Protein AF-A0A2R5FCR6-F1 (afdb_monomer_lite)

Secondary structure (DSSP, 8-state):
--HHHHTTPEEEEEEEETTEEEEE-SS--TTS-TT-EEEEEESEEEEEE-------TTTT--HHHHHHHHTSHHHHHHHHHHHHHHHHHHTS-HHHHHHHHHHHHHHT--HHHH-S-HHHHHHHHHHHHHHHH--------

Radius of gyration: 15.88 Å; chains: 1; bounding box: 41×28×43 Å

Organism: NCBI:txid1825523

Foldseek 3Di:
DFPCVVQVWAFLAPCLFVQWTKIAGCHADPVAGHGWIFTDNPRYGLFIFHDDFAAQPCPPPDPVVNVVPCPDPSVVVLVVRLVRSLVRLVPGDPVSSVVVVVRLVVVPDDCVPNHPRVSSVSSNSVVVSSVVPPPDDDDDD

pLDDT: mean 90.21, std 13.8, range [35.53, 98.0]

Sequence (141 aa):
MCLQCLTEARVIAADVLPGYSLLQSTADNPDWPKGWFGLVRQNDPDLIFEGPLYADPTAGLDDDAVEEQVESRDFDEFCVAAGRLHQALSSMGAMPGYQLVEACRRQGYNMDRDGHEVAYWLMHHLANTVTHKEVPHGLQN

Structure (mmCIF, N/CA/C/O backbone):
data_AF-A0A2R5FCR6-F1
#
_entry.id   AF-A0A2R5FCR6-F1
#
loop_
_atom_site.group_PDB
_atom_site.id
_atom_site.type_symbol
_atom_site.label_atom_id
_atom_site.label_alt_id
_atom_site.label_comp_id
_atom_site.label_asym_id
_atom_site.label_entity_id
_atom_site.label_seq_id
_atom_site.pdbx_PDB_ins_code
_atom_site.Cartn_x
_atom_site.Cartn_y
_atom_site.Cartn_z
_atom_site.occupancy
_atom_site.B_iso_or_equiv
_atom_site.auth_seq_id
_atom_site.auth_comp_id
_atom_site.auth_asym_id
_atom_site.auth_atom_id
_atom_site.pdbx_PDB_model_num
ATOM 1 N N . MET A 1 1 ? -16.505 0.547 19.476 1.00 78.44 1 MET A N 1
ATOM 2 C CA . MET A 1 1 ? -16.612 1.063 18.096 1.00 78.44 1 MET A CA 1
ATOM 3 C C . MET A 1 1 ? -15.301 0.716 17.413 1.00 78.44 1 MET A C 1
ATOM 5 O O . MET A 1 1 ? -14.285 0.949 18.053 1.00 78.44 1 MET A O 1
ATOM 9 N N . CYS A 1 2 ? -15.308 0.072 16.242 1.00 92.94 2 CYS A N 1
ATOM 10 C CA . CYS A 1 2 ? -14.062 -0.281 15.545 1.00 92.94 2 CYS A CA 1
ATOM 11 C C . CYS A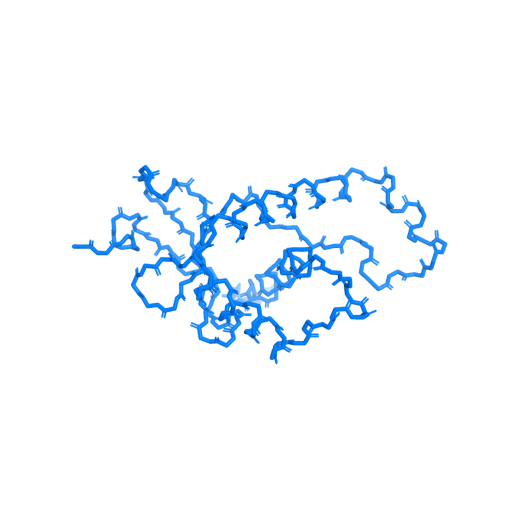 1 2 ? -13.443 0.948 14.867 1.00 92.94 2 CYS A C 1
ATOM 13 O O . CYS A 1 2 ? -14.107 1.982 14.729 1.00 92.94 2 CYS A O 1
ATOM 15 N N . LEU A 1 3 ? -12.188 0.832 14.444 1.00 92.94 3 LEU A N 1
ATOM 16 C CA . LEU A 1 3 ? -11.421 1.915 13.848 1.00 92.94 3 LEU A CA 1
ATOM 17 C C . LEU A 1 3 ? -12.025 2.365 12.517 1.00 92.94 3 LEU A C 1
ATOM 19 O O . LEU A 1 3 ? -12.136 3.564 12.299 1.00 92.94 3 LEU A O 1
ATOM 23 N N . GLN A 1 4 ? -12.542 1.438 11.700 1.00 92.88 4 GLN A N 1
ATOM 24 C CA . GLN A 1 4 ? -13.305 1.771 10.487 1.00 92.88 4 GLN A CA 1
ATOM 25 C C . GLN A 1 4 ? -14.510 2.681 10.784 1.00 92.88 4 GLN A C 1
ATOM 27 O O . GLN A 1 4 ? -14.787 3.606 10.023 1.00 92.88 4 GLN A O 1
ATOM 32 N N . CYS A 1 5 ? -15.232 2.431 11.882 1.00 94.06 5 CYS A N 1
ATOM 33 C CA . CYS A 1 5 ? -16.362 3.273 12.278 1.00 94.06 5 CYS A CA 1
ATOM 34 C C . CYS A 1 5 ? -15.900 4.620 12.844 1.00 94.06 5 CYS A C 1
ATOM 36 O O . CYS A 1 5 ? -16.551 5.629 12.599 1.00 94.06 5 CYS A O 1
ATOM 38 N N . LEU A 1 6 ? -14.799 4.639 13.604 1.00 95.88 6 LEU A N 1
ATOM 39 C CA . LEU A 1 6 ? -14.228 5.860 14.183 1.00 95.88 6 LEU A CA 1
ATOM 40 C C . LEU A 1 6 ? -13.716 6.833 13.116 1.00 95.88 6 LEU A C 1
ATOM 42 O O . LEU A 1 6 ? -13.814 8.039 13.314 1.00 95.88 6 LEU A O 1
ATOM 46 N N . THR A 1 7 ? -13.181 6.321 12.008 1.00 96.31 7 THR A N 1
ATOM 47 C CA . THR A 1 7 ? -12.643 7.132 10.908 1.00 96.31 7 THR A CA 1
ATOM 48 C C . THR A 1 7 ? -13.604 7.317 9.744 1.00 96.31 7 THR A C 1
ATOM 50 O O . THR A 1 7 ? -13.202 7.853 8.709 1.00 96.31 7 THR A O 1
ATOM 53 N N . GLU A 1 8 ? -14.853 6.859 9.878 1.00 96.50 8 GLU A N 1
ATOM 54 C CA . GLU A 1 8 ? -15.850 6.882 8.800 1.00 96.50 8 GLU A CA 1
ATOM 55 C C . GLU A 1 8 ? -15.261 6.345 7.479 1.00 96.50 8 GLU A C 1
ATOM 57 O O . GLU A 1 8 ? -15.427 6.928 6.403 1.00 96.50 8 GLU A O 1
ATOM 62 N N . ALA A 1 9 ? -14.466 5.273 7.568 1.00 96.44 9 ALA A N 1
ATOM 63 C CA . ALA A 1 9 ? -13.626 4.854 6.459 1.00 96.44 9 ALA A CA 1
ATOM 64 C C . ALA A 1 9 ? -14.459 4.365 5.267 1.00 96.44 9 ALA A C 1
ATOM 66 O O . ALA A 1 9 ? -15.401 3.576 5.391 1.00 96.44 9 ALA A O 1
ATOM 67 N N . ARG A 1 10 ? -14.065 4.830 4.083 1.00 95.94 10 ARG A N 1
ATOM 68 C CA . ARG A 1 10 ? -14.681 4.505 2.800 1.00 95.94 10 ARG A CA 1
ATOM 69 C C . ARG A 1 10 ? -13.952 3.332 2.159 1.00 95.94 10 ARG A C 1
ATOM 71 O O . ARG A 1 10 ? -12.728 3.330 2.083 1.00 95.94 10 ARG A O 1
ATOM 78 N N . VAL A 1 11 ? -14.701 2.372 1.619 1.00 96.19 11 VAL A N 1
ATOM 79 C CA . VAL A 1 11 ? -14.137 1.321 0.759 1.00 96.19 11 VAL A CA 1
ATOM 80 C C . VAL A 1 11 ? -13.706 1.935 -0.568 1.00 96.19 11 VAL A C 1
ATOM 82 O O . VAL A 1 11 ? -14.521 2.524 -1.279 1.00 96.19 11 VAL A O 1
ATOM 85 N N . ILE A 1 12 ? -12.422 1.791 -0.885 1.00 96.50 12 ILE A N 1
ATOM 86 C CA . ILE A 1 12 ? -11.834 2.202 -2.161 1.00 96.50 12 ILE A CA 1
ATOM 87 C C . ILE A 1 12 ? -11.899 1.036 -3.143 1.00 96.50 12 ILE A C 1
ATOM 89 O O . ILE A 1 12 ? -12.375 1.191 -4.262 1.00 96.50 12 ILE A O 1
ATOM 93 N N . ALA A 1 13 ? -11.504 -0.156 -2.695 1.00 95.44 13 ALA A N 1
ATOM 94 C CA . ALA A 1 13 ? -11.635 -1.383 -3.465 1.00 95.44 13 ALA A CA 1
ATOM 95 C C . ALA A 1 13 ? -11.844 -2.584 -2.535 1.00 95.44 13 ALA A C 1
ATOM 97 O O . ALA A 1 13 ? -11.094 -2.785 -1.582 1.00 95.44 13 ALA A O 1
ATOM 98 N N . ALA A 1 14 ? -12.856 -3.402 -2.828 1.00 94.44 14 ALA A N 1
ATOM 99 C CA . ALA A 1 14 ? -13.047 -4.694 -2.170 1.00 94.44 14 ALA A CA 1
ATOM 100 C C . ALA A 1 14 ? -12.144 -5.760 -2.803 1.00 94.44 14 ALA A C 1
ATOM 102 O O . ALA A 1 14 ? -11.843 -5.661 -3.996 1.00 94.44 14 ALA A O 1
ATOM 103 N N . ASP A 1 15 ? -11.743 -6.764 -2.021 1.00 93.25 15 ASP A N 1
ATOM 104 C CA . ASP A 1 15 ? -10.988 -7.940 -2.483 1.00 93.25 15 ASP A CA 1
ATOM 105 C C . ASP A 1 15 ? -9.739 -7.571 -3.301 1.00 93.25 15 ASP A C 1
ATOM 107 O O . ASP A 1 15 ? -9.542 -8.023 -4.430 1.00 93.25 15 ASP A O 1
ATOM 111 N N . VAL A 1 16 ? -8.911 -6.673 -2.755 1.00 95.88 16 VAL A N 1
ATOM 112 C CA . VAL A 1 16 ? -7.629 -6.290 -3.377 1.00 95.88 16 VAL A CA 1
ATOM 113 C C . VAL A 1 16 ? -6.577 -7.383 -3.213 1.00 95.88 16 VAL A C 1
ATOM 115 O O . VAL A 1 16 ? -5.700 -7.526 -4.055 1.00 95.88 16 VAL A O 1
ATOM 118 N N . LEU A 1 17 ? -6.692 -8.178 -2.153 1.00 96.88 17 LEU A N 1
ATOM 119 C CA . LEU A 1 17 ? -5.971 -9.428 -1.933 1.00 96.88 17 LEU A CA 1
ATOM 120 C C . LEU A 1 17 ? -6.960 -10.432 -1.329 1.00 96.88 17 LEU A C 1
ATOM 122 O O . LEU A 1 17 ? -7.986 -10.011 -0.785 1.00 96.88 17 LEU A O 1
ATOM 126 N N . PRO A 1 18 ? -6.667 -11.743 -1.346 1.00 96.12 18 PRO A N 1
ATOM 127 C CA . PRO A 1 18 ? -7.507 -12.736 -0.688 1.00 96.12 18 PRO A CA 1
ATOM 128 C C . PRO A 1 18 ? -7.816 -12.369 0.773 1.00 96.12 18 PRO A C 1
ATOM 130 O O . PRO A 1 18 ? -6.948 -12.427 1.642 1.00 96.12 18 PRO A O 1
ATOM 133 N N . GLY A 1 19 ? -9.072 -11.994 1.030 1.00 94.88 19 GLY A N 1
ATOM 134 C CA . GLY A 1 19 ? -9.569 -11.609 2.350 1.00 94.88 19 GLY A CA 1
ATOM 135 C C . GLY A 1 19 ? -9.315 -10.158 2.765 1.00 94.88 19 GLY A C 1
ATOM 136 O O . GLY A 1 19 ? -9.749 -9.800 3.852 1.00 94.88 19 GLY A O 1
ATOM 137 N N . TYR A 1 20 ? -8.666 -9.324 1.946 1.00 97.69 20 TYR A N 1
ATOM 138 C CA . TYR A 1 20 ? -8.399 -7.917 2.260 1.00 97.69 20 TYR A CA 1
ATOM 139 C C . TYR A 1 20 ? -9.171 -6.967 1.347 1.00 97.69 20 TYR A C 1
ATOM 141 O O . TYR A 1 20 ? -9.153 -7.093 0.122 1.00 97.69 20 TYR A O 1
ATOM 149 N N . SER A 1 21 ? -9.766 -5.944 1.952 1.00 97.06 21 SER A N 1
ATOM 150 C CA . SER A 1 21 ? -10.279 -4.759 1.265 1.00 97.06 21 SER A CA 1
ATOM 151 C C . SER A 1 21 ? -9.384 -3.554 1.545 1.00 97.06 21 SER A C 1
ATOM 153 O O . SER A 1 21 ? -8.827 -3.428 2.635 1.00 97.06 21 SER A O 1
ATOM 155 N N . LEU A 1 22 ? -9.272 -2.659 0.567 1.00 97.75 22 LEU A N 1
ATOM 156 C CA . LEU A 1 22 ? -8.599 -1.376 0.709 1.00 97.75 22 LEU A CA 1
ATOM 157 C C . LEU A 1 22 ? -9.623 -0.303 1.075 1.00 97.75 22 LEU A C 1
ATOM 159 O O . LEU A 1 22 ? -10.562 -0.031 0.318 1.00 97.75 22 LEU A O 1
ATOM 163 N N . LEU A 1 23 ? -9.430 0.310 2.235 1.00 97.50 23 LEU A N 1
ATOM 164 C CA . LEU A 1 23 ? -10.249 1.403 2.741 1.00 97.50 23 LEU A CA 1
ATOM 165 C C . LEU A 1 23 ? -9.403 2.671 2.899 1.00 97.50 23 LEU A C 1
ATOM 167 O O . LEU A 1 23 ? -8.186 2.595 3.039 1.00 97.50 23 LEU A O 1
ATOM 171 N N . GLN A 1 24 ? -10.056 3.829 2.915 1.00 97.56 24 GLN A N 1
ATOM 172 C CA . GLN A 1 24 ? -9.447 5.122 3.217 1.00 97.56 24 GLN A CA 1
ATOM 173 C C . GLN A 1 24 ? -10.238 5.819 4.325 1.00 97.56 24 GLN A C 1
ATOM 175 O O . GLN A 1 24 ? -11.464 5.917 4.245 1.00 97.56 24 GLN A O 1
ATOM 180 N N . SER A 1 25 ? -9.548 6.307 5.351 1.00 97.56 25 SER A N 1
ATOM 181 C CA . SER A 1 25 ? -10.150 7.103 6.426 1.00 97.56 25 SER A CA 1
ATOM 182 C C . SER A 1 25 ? -10.674 8.440 5.892 1.00 97.56 25 SER A C 1
ATOM 184 O O . SER A 1 25 ? -10.007 9.125 5.110 1.00 97.56 25 SER A O 1
ATOM 186 N N . THR A 1 26 ? -11.868 8.847 6.325 1.00 97.62 26 THR A N 1
ATOM 187 C CA . THR A 1 26 ? -12.472 10.131 5.919 1.00 97.62 26 THR A CA 1
ATOM 188 C C . THR A 1 26 ? -12.598 11.123 7.079 1.00 97.62 26 THR A C 1
ATOM 190 O O . THR A 1 26 ? -12.580 12.341 6.855 1.00 97.62 26 THR A O 1
ATOM 193 N N . ALA A 1 27 ? -12.596 10.612 8.309 1.00 96.69 27 ALA A N 1
ATOM 194 C CA . ALA A 1 27 ? -12.433 11.345 9.553 1.00 96.69 27 ALA A CA 1
ATOM 195 C C . ALA A 1 27 ? -11.065 11.054 10.191 1.00 96.69 27 ALA A C 1
ATOM 197 O O . ALA A 1 27 ? -10.469 9.999 9.969 1.00 96.69 27 ALA A O 1
ATOM 198 N N . ASP A 1 28 ? -10.562 12.021 10.957 1.00 96.50 28 ASP A N 1
ATOM 199 C CA . ASP A 1 28 ? -9.231 11.953 11.556 1.00 96.50 28 ASP A CA 1
ATOM 200 C C . ASP A 1 28 ? -9.231 11.149 12.862 1.00 96.50 28 ASP A C 1
ATOM 202 O O . ASP A 1 28 ? -10.129 11.292 13.696 1.00 96.50 28 ASP A O 1
ATOM 206 N N . ASN A 1 29 ? -8.213 10.311 13.046 1.00 96.25 29 ASN A N 1
ATOM 207 C CA . ASN A 1 29 ? -7.998 9.533 14.258 1.00 96.25 29 ASN A CA 1
ATOM 208 C C . ASN A 1 29 ? -6.488 9.3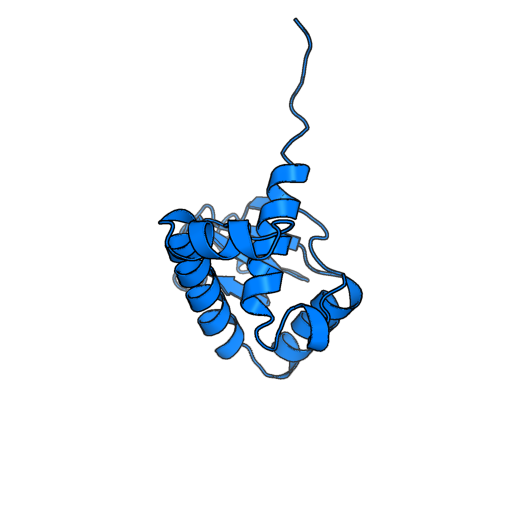15 14.468 1.00 96.25 29 ASN A C 1
ATOM 210 O O . ASN A 1 29 ? -5.797 9.043 13.486 1.00 96.25 29 ASN A O 1
ATOM 214 N N . PRO A 1 30 ? -5.967 9.382 15.709 1.00 95.12 30 PRO A N 1
ATOM 215 C CA . PRO A 1 30 ? -4.541 9.176 15.976 1.00 95.12 30 PRO A CA 1
ATOM 216 C C . PRO A 1 30 ? -3.975 7.859 15.432 1.00 95.12 30 PRO A C 1
ATOM 218 O O . PRO A 1 30 ? -2.821 7.827 15.014 1.00 95.12 30 PRO A O 1
ATOM 221 N N . ASP A 1 31 ? -4.784 6.799 15.413 1.00 95.06 31 ASP A N 1
ATOM 222 C CA . ASP A 1 31 ? -4.362 5.471 14.967 1.00 95.06 31 ASP A CA 1
ATOM 223 C C . ASP A 1 31 ? -4.566 5.268 13.457 1.00 95.06 31 ASP A C 1
ATOM 225 O O . ASP A 1 31 ? -3.920 4.413 12.863 1.00 95.06 31 ASP A O 1
ATOM 229 N N . TRP A 1 32 ? -5.439 6.056 12.818 1.00 96.62 32 TRP A N 1
ATOM 230 C CA . TRP A 1 32 ? -5.675 6.026 11.371 1.00 96.62 32 TRP A CA 1
ATOM 231 C C . TRP A 1 32 ? -5.999 7.442 10.857 1.00 96.62 32 TRP A C 1
ATOM 233 O O . TRP A 1 32 ? -7.174 7.809 10.741 1.00 96.62 32 TRP A O 1
ATOM 243 N N . PRO A 1 33 ? -4.962 8.250 10.557 1.00 97.31 33 PRO A N 1
ATOM 244 C CA . PRO A 1 33 ? -5.125 9.654 10.181 1.00 97.31 33 PRO A CA 1
ATOM 245 C C . PRO A 1 33 ? -5.956 9.822 8.915 1.00 97.31 33 PRO A C 1
ATOM 247 O O . PRO A 1 33 ? -5.943 8.947 8.047 1.00 97.31 33 PRO A O 1
ATOM 250 N N . LYS A 1 34 ? -6.658 10.949 8.777 1.00 97.00 34 LYS A N 1
ATOM 251 C CA . LYS A 1 34 ? -7.525 11.213 7.617 1.00 97.00 34 LYS A CA 1
ATOM 252 C C . LYS A 1 34 ? -6.766 11.102 6.286 1.00 97.00 34 LYS A C 1
ATOM 254 O O . LYS A 1 34 ? -5.708 11.700 6.109 1.00 97.00 34 LYS A O 1
ATOM 259 N N . GLY A 1 35 ? -7.357 10.403 5.315 1.00 96.06 35 GLY A N 1
ATOM 260 C CA . GLY A 1 35 ? -6.813 10.229 3.966 1.00 96.06 35 GLY A CA 1
ATOM 261 C C . GLY A 1 35 ? -5.816 9.076 3.825 1.00 96.06 35 GLY A C 1
ATOM 262 O O . GLY A 1 35 ? -5.473 8.722 2.696 1.00 96.06 35 GLY A O 1
ATOM 263 N N . TRP A 1 36 ? -5.386 8.463 4.929 1.00 97.69 36 TRP A N 1
ATOM 264 C CA . TRP A 1 36 ? -4.510 7.295 4.904 1.00 97.69 36 TRP A CA 1
ATOM 265 C C . TRP A 1 36 ? -5.284 6.040 4.511 1.00 97.69 36 TRP A C 1
ATOM 267 O O . TRP A 1 36 ? -6.486 5.906 4.772 1.00 97.69 36 TRP A O 1
ATOM 277 N N . PHE A 1 37 ? -4.576 5.094 3.910 1.00 98.00 37 PHE A N 1
ATOM 278 C CA . PHE A 1 37 ? -5.133 3.817 3.500 1.00 98.00 37 PHE A CA 1
ATOM 279 C C . PHE A 1 37 ? -5.025 2.775 4.609 1.00 98.00 37 PHE A C 1
ATOM 281 O O . PHE A 1 37 ? -4.107 2.806 5.427 1.00 98.00 37 PHE A O 1
ATOM 288 N N . GLY A 1 38 ? -5.963 1.831 4.601 1.00 97.38 38 GLY A N 1
ATOM 289 C CA . GLY A 1 38 ? -5.978 0.670 5.477 1.00 97.38 38 GLY A CA 1
ATOM 290 C C . GLY A 1 38 ? -6.299 -0.604 4.702 1.00 97.38 38 GLY A C 1
ATOM 291 O O . GLY A 1 38 ? -7.280 -0.641 3.956 1.00 97.38 38 GLY A O 1
ATOM 292 N N . LEU A 1 39 ? -5.500 -1.657 4.895 1.00 97.69 39 LEU A N 1
ATOM 293 C CA . LEU A 1 39 ? -5.844 -3.012 4.457 1.00 97.69 39 LEU A CA 1
ATOM 294 C C . LEU A 1 39 ? -6.621 -3.712 5.568 1.00 97.69 39 LEU A C 1
ATOM 296 O O . LEU A 1 39 ? -6.087 -3.972 6.646 1.00 97.69 39 LEU A O 1
ATOM 300 N N . VAL A 1 40 ? -7.888 -4.015 5.298 1.00 96.50 40 VAL A N 1
ATOM 301 C CA . VAL A 1 40 ? -8.851 -4.498 6.293 1.00 96.50 40 VAL A CA 1
ATOM 302 C C . VAL A 1 40 ? -9.338 -5.887 5.912 1.00 96.50 40 VAL A C 1
ATOM 304 O O . VAL A 1 40 ? -9.876 -6.073 4.819 1.00 96.50 40 VAL A O 1
ATOM 307 N N . ARG A 1 41 ? -9.216 -6.847 6.836 1.00 93.75 41 ARG A N 1
ATOM 308 C CA . ARG A 1 41 ? -9.917 -8.140 6.742 1.00 93.75 41 ARG A CA 1
ATOM 309 C C . ARG A 1 41 ? -11.271 -8.111 7.429 1.00 93.75 41 ARG A C 1
ATOM 311 O O . ARG A 1 41 ? -12.261 -8.583 6.879 1.00 93.75 41 ARG A O 1
ATOM 318 N N . GLN A 1 42 ? -11.313 -7.571 8.647 1.00 89.75 42 GLN A N 1
ATOM 319 C CA . GLN A 1 42 ? -12.529 -7.510 9.447 1.00 89.75 42 GLN A CA 1
ATOM 320 C C . GLN A 1 42 ? -12.455 -6.374 10.471 1.00 89.75 42 GLN A C 1
ATOM 322 O O . GLN A 1 42 ? -11.666 -6.448 11.405 1.00 89.75 42 GLN A O 1
ATOM 327 N N . ASN A 1 43 ? -13.349 -5.389 10.345 1.00 86.06 43 ASN A N 1
ATOM 328 C CA . ASN A 1 43 ? -13.563 -4.246 11.250 1.00 86.06 43 ASN A CA 1
ATOM 329 C C . ASN A 1 43 ? -12.397 -3.251 11.399 1.00 86.06 43 ASN A C 1
ATOM 331 O O . ASN A 1 43 ? -12.633 -2.049 11.297 1.00 86.06 43 ASN A O 1
ATOM 335 N N . ASP A 1 44 ? -11.183 -3.731 11.668 1.00 92.56 44 ASP A N 1
ATOM 336 C CA . ASP A 1 44 ? -9.983 -2.930 11.907 1.00 92.56 44 ASP A CA 1
ATOM 337 C C . ASP A 1 44 ? -8.916 -3.233 10.840 1.00 92.56 44 ASP A C 1
ATOM 339 O O . ASP A 1 44 ? -8.824 -4.372 10.362 1.00 92.56 44 ASP A O 1
ATOM 343 N N . PRO A 1 45 ? -8.126 -2.230 10.421 1.00 94.56 45 PRO A N 1
ATOM 344 C CA . PRO A 1 45 ? -7.037 -2.440 9.475 1.00 94.56 45 PRO A CA 1
ATOM 345 C C . PRO A 1 45 ? -5.892 -3.225 10.121 1.00 94.56 45 PRO A C 1
ATOM 347 O O . PRO A 1 45 ? -5.448 -2.913 11.222 1.00 94.56 45 PRO A O 1
ATOM 350 N N . ASP A 1 46 ? -5.375 -4.220 9.403 1.00 95.50 46 ASP A N 1
ATOM 351 C CA . ASP A 1 46 ? -4.146 -4.918 9.792 1.00 95.50 46 ASP A CA 1
ATOM 352 C C . ASP A 1 46 ? -2.898 -4.097 9.449 1.00 95.50 46 ASP A C 1
ATOM 354 O O . ASP A 1 46 ? -1.851 -4.256 10.074 1.00 95.50 46 ASP A O 1
ATOM 358 N N . LEU A 1 47 ? -3.008 -3.242 8.431 1.00 97.12 47 LEU A N 1
ATOM 359 C CA . LEU A 1 47 ? -1.949 -2.368 7.950 1.00 97.12 47 LEU A CA 1
ATOM 360 C C . LEU A 1 47 ? -2.546 -1.009 7.611 1.00 97.12 47 LEU A C 1
ATOM 362 O O . LEU A 1 47 ? -3.546 -0.945 6.896 1.00 97.12 47 LEU A O 1
ATOM 366 N N . ILE A 1 48 ? -1.902 0.054 8.083 1.00 97.38 48 ILE A N 1
ATOM 367 C CA . ILE A 1 48 ? -2.261 1.443 7.804 1.00 97.38 48 ILE A CA 1
ATOM 368 C C . ILE A 1 48 ? -1.035 2.126 7.209 1.00 97.38 48 ILE A C 1
ATOM 370 O O . ILE A 1 48 ? 0.068 1.972 7.730 1.00 97.38 48 ILE A O 1
ATOM 374 N N . PHE A 1 49 ? -1.214 2.862 6.119 1.00 97.25 49 PHE A N 1
ATOM 375 C CA . PHE A 1 49 ? -0.112 3.515 5.422 1.00 97.25 49 PHE A CA 1
ATOM 376 C C . PHE A 1 49 ? -0.574 4.779 4.697 1.00 97.25 49 PHE A C 1
ATOM 378 O O . PHE A 1 49 ? -1.755 4.966 4.392 1.00 97.25 49 PHE A O 1
ATOM 385 N N . GLU A 1 50 ? 0.376 5.672 4.451 1.00 95.31 50 GLU A N 1
ATOM 386 C CA . GLU A 1 50 ? 0.123 6.950 3.799 1.00 95.31 50 GLU A CA 1
ATOM 387 C C . GLU A 1 50 ? -0.113 6.765 2.292 1.00 95.31 50 GLU A C 1
ATOM 389 O O . GLU A 1 50 ? 0.529 5.936 1.647 1.00 95.31 50 GLU A O 1
ATOM 394 N N . GLY A 1 51 ? -1.042 7.545 1.738 1.00 89.00 51 GLY A N 1
ATOM 395 C CA . GLY A 1 51 ? -1.205 7.700 0.293 1.00 89.00 51 GLY A CA 1
ATOM 396 C C . GLY A 1 51 ? -0.347 8.837 -0.284 1.00 89.00 51 GLY A C 1
ATOM 397 O O . GLY A 1 51 ? 0.310 9.553 0.469 1.00 89.00 51 GLY A O 1
ATOM 398 N N . PRO A 1 52 ? -0.406 9.082 -1.604 1.00 93.56 52 PRO A N 1
ATOM 399 C CA . PRO A 1 52 ? -1.217 8.371 -2.594 1.00 93.56 52 PRO A CA 1
ATOM 400 C C . PRO A 1 52 ? -0.600 7.028 -3.026 1.00 93.56 52 PRO A C 1
ATOM 402 O O . PRO A 1 52 ? 0.506 6.678 -2.627 1.00 93.56 52 PRO A O 1
ATOM 405 N N . LEU A 1 53 ? -1.359 6.253 -3.808 1.00 94.81 53 LEU A N 1
ATOM 406 C CA . LEU A 1 53 ? -0.876 5.015 -4.424 1.00 94.81 53 LEU A CA 1
ATOM 407 C C . LEU A 1 53 ? -0.196 5.326 -5.756 1.00 94.81 53 LEU A C 1
ATOM 409 O O . LEU A 1 53 ? -0.732 6.101 -6.547 1.00 94.81 53 LEU A O 1
ATOM 413 N N . TYR A 1 54 ? 0.927 4.665 -6.017 1.00 95.56 54 TYR A N 1
ATOM 414 C CA . TYR A 1 54 ? 1.703 4.830 -7.241 1.00 95.56 54 TYR A CA 1
ATOM 415 C C . TYR A 1 54 ? 1.864 3.488 -7.949 1.00 95.56 54 TYR A C 1
ATOM 417 O O . TYR A 1 54 ? 2.228 2.488 -7.332 1.00 95.56 54 TYR A O 1
ATOM 425 N N . ALA A 1 55 ? 1.586 3.451 -9.248 1.00 95.19 55 ALA A N 1
ATOM 426 C CA . ALA A 1 55 ? 1.955 2.302 -10.060 1.00 95.19 55 ALA A CA 1
ATOM 427 C C . ALA A 1 55 ? 3.458 2.377 -10.358 1.00 95.19 55 ALA A C 1
ATOM 429 O O . ALA A 1 55 ? 3.950 3.454 -10.681 1.00 95.19 55 ALA A O 1
ATOM 430 N N . ASP A 1 56 ? 4.166 1.248 -10.259 1.00 94.00 56 ASP A N 1
ATOM 431 C CA . ASP A 1 56 ? 5.540 1.129 -10.769 1.00 94.00 56 ASP A CA 1
ATOM 432 C C . ASP A 1 56 ? 5.611 1.631 -12.227 1.00 94.00 56 ASP A C 1
ATOM 434 O O . ASP A 1 56 ? 4.968 1.026 -13.095 1.00 94.00 56 ASP A O 1
ATOM 438 N N . PRO A 1 57 ? 6.351 2.720 -12.504 1.00 92.62 57 PRO A N 1
ATOM 439 C CA . PRO A 1 57 ? 6.423 3.300 -13.840 1.00 92.62 57 PRO A CA 1
ATOM 440 C C . PRO A 1 57 ? 7.311 2.491 -14.793 1.00 92.62 57 PRO A C 1
ATOM 442 O O . PRO A 1 57 ? 7.275 2.727 -15.996 1.00 92.62 57 PRO A O 1
ATOM 445 N N . THR A 1 58 ? 8.090 1.537 -14.277 1.00 91.50 58 THR A N 1
ATOM 446 C CA . THR A 1 58 ? 8.952 0.647 -15.068 1.00 91.50 58 THR A CA 1
ATOM 447 C C . THR A 1 58 ? 8.246 -0.643 -15.490 1.00 91.50 58 THR A C 1
ATOM 449 O O . THR A 1 58 ? 8.763 -1.413 -16.301 1.00 91.50 58 THR A O 1
ATOM 452 N N . ALA A 1 59 ? 7.036 -0.887 -14.978 1.00 90.12 59 ALA A N 1
ATOM 453 C CA . ALA A 1 59 ? 6.303 -2.115 -15.240 1.00 90.12 59 ALA A CA 1
ATOM 454 C C . ALA A 1 59 ? 5.991 -2.295 -16.737 1.00 90.12 59 ALA A C 1
ATOM 456 O O . ALA A 1 59 ? 5.232 -1.533 -17.335 1.00 90.12 59 ALA A O 1
ATOM 457 N N . GLY A 1 60 ? 6.528 -3.368 -17.325 1.00 87.69 60 GLY A N 1
ATOM 458 C CA . GLY A 1 60 ? 6.313 -3.724 -18.731 1.00 87.69 60 GLY A CA 1
ATOM 459 C C . GLY A 1 60 ? 7.227 -3.008 -19.727 1.00 87.69 60 GLY A C 1
ATOM 460 O O . GLY A 1 60 ? 7.043 -3.202 -20.929 1.00 87.69 60 GLY A O 1
ATOM 461 N N . LEU A 1 61 ? 8.189 -2.215 -19.250 1.00 90.19 61 LEU A N 1
ATOM 462 C CA . LEU A 1 61 ? 9.249 -1.648 -20.080 1.00 90.19 61 LEU A CA 1
ATOM 463 C C . LEU A 1 61 ? 10.334 -2.692 -20.386 1.00 90.19 61 LEU A C 1
ATOM 465 O O . LEU A 1 61 ? 10.464 -3.699 -19.686 1.00 90.19 61 LEU A O 1
ATOM 469 N N . ASP A 1 62 ? 11.087 -2.451 -21.458 1.00 90.25 62 ASP A N 1
ATOM 470 C CA . ASP A 1 62 ? 12.330 -3.166 -21.747 1.00 90.25 62 ASP A CA 1
ATOM 471 C C . ASP A 1 62 ? 13.525 -2.505 -21.043 1.00 90.25 62 ASP A C 1
ATOM 473 O O . ASP A 1 62 ? 13.406 -1.407 -20.503 1.00 90.25 62 ASP A O 1
ATOM 477 N N . ASP A 1 63 ? 14.672 -3.189 -21.025 1.00 86.50 63 ASP A N 1
ATOM 478 C CA . ASP A 1 63 ? 15.847 -2.772 -20.249 1.00 86.50 63 ASP A CA 1
ATOM 479 C C . ASP A 1 63 ? 16.326 -1.349 -20.606 1.00 86.50 63 ASP A C 1
ATOM 481 O O . ASP A 1 63 ? 16.632 -0.566 -19.708 1.00 86.50 63 ASP A O 1
ATOM 485 N N . ASP A 1 64 ? 16.323 -0.989 -21.895 1.00 85.62 64 ASP A N 1
ATOM 486 C CA . ASP A 1 64 ? 16.743 0.339 -22.364 1.00 85.62 64 ASP A CA 1
ATOM 487 C C . ASP A 1 64 ? 15.779 1.437 -21.869 1.00 85.62 64 ASP A C 1
ATOM 489 O O . ASP A 1 64 ? 16.213 2.488 -21.397 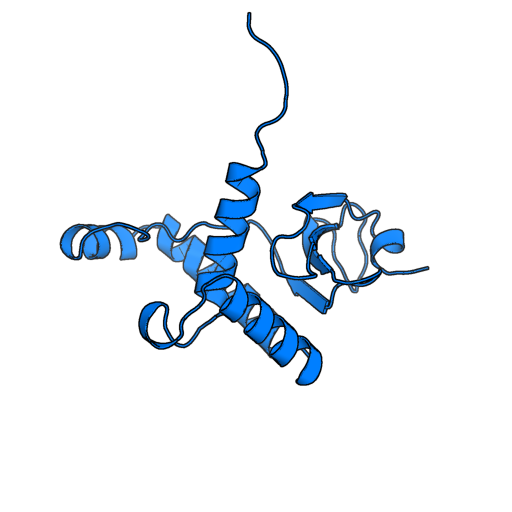1.00 85.62 64 ASP A O 1
ATOM 493 N N . ALA A 1 65 ? 14.461 1.201 -21.921 1.00 85.31 65 ALA A N 1
ATOM 494 C CA . ALA A 1 65 ? 13.471 2.153 -21.413 1.00 85.31 65 ALA A CA 1
ATOM 495 C C . ALA A 1 65 ? 13.438 2.223 -19.877 1.00 85.31 65 ALA A C 1
ATOM 497 O O . ALA A 1 65 ? 13.078 3.260 -19.313 1.00 85.31 65 ALA A O 1
ATOM 498 N N . VAL A 1 66 ? 13.816 1.145 -19.183 1.00 86.19 66 VAL A N 1
ATOM 499 C CA . VAL A 1 66 ? 13.956 1.153 -17.721 1.00 86.19 66 VAL A CA 1
ATOM 500 C C . VAL A 1 66 ? 15.034 2.146 -17.302 1.00 86.19 66 VAL A C 1
ATOM 502 O O . VAL A 1 66 ? 14.778 2.928 -16.391 1.00 86.19 66 VAL A O 1
ATOM 505 N N . GLU A 1 67 ? 16.195 2.168 -17.967 1.00 85.62 67 GLU A N 1
ATOM 506 C CA . GLU A 1 67 ? 17.290 3.090 -17.623 1.00 85.62 67 GLU A CA 1
ATOM 507 C C . GLU A 1 67 ? 16.859 4.564 -17.679 1.00 85.62 67 GLU A C 1
ATOM 509 O O . GLU A 1 67 ? 17.184 5.337 -16.779 1.00 85.62 67 GLU A O 1
ATOM 514 N N . GLU A 1 68 ? 16.064 4.953 -18.678 1.00 83.81 68 GLU A N 1
ATOM 515 C CA . GLU A 1 68 ? 15.527 6.317 -18.764 1.00 83.81 68 GLU A CA 1
ATOM 516 C C . GLU A 1 68 ? 14.482 6.597 -17.671 1.00 83.81 68 GLU A C 1
ATOM 518 O O . GLU A 1 68 ? 14.416 7.697 -17.115 1.00 83.81 68 GLU A O 1
ATOM 523 N N . GLN A 1 69 ? 13.657 5.601 -17.342 1.00 86.19 69 GLN A N 1
ATOM 524 C CA . GLN A 1 69 ? 12.545 5.775 -16.415 1.00 86.19 69 GLN A CA 1
ATOM 525 C C . GLN A 1 69 ? 12.984 5.774 -14.944 1.00 86.19 69 GLN A C 1
ATOM 527 O O . GLN A 1 69 ? 12.354 6.454 -14.131 1.00 86.19 69 GLN A O 1
ATOM 532 N N . VAL A 1 70 ? 14.050 5.060 -14.574 1.00 87.94 70 VAL A N 1
ATOM 533 C CA . VAL A 1 70 ? 14.537 5.022 -13.180 1.00 87.94 70 VAL A CA 1
ATOM 534 C C . VAL A 1 70 ? 15.117 6.356 -12.707 1.00 87.94 70 VAL A C 1
ATOM 536 O O . VAL A 1 70 ? 15.186 6.592 -11.506 1.00 87.94 70 VAL A O 1
ATOM 539 N N . GLU A 1 71 ? 15.483 7.256 -13.623 1.00 87.19 71 GLU A N 1
ATOM 540 C CA . GLU A 1 71 ? 15.894 8.632 -13.301 1.00 87.19 71 GLU A CA 1
ATOM 541 C C . GLU A 1 71 ? 14.710 9.619 -13.277 1.00 87.19 71 GLU A C 1
ATOM 543 O O . GLU A 1 71 ? 14.880 10.823 -13.060 1.00 87.19 71 GLU A O 1
ATOM 548 N N . SER A 1 72 ? 13.490 9.132 -13.521 1.00 89.19 72 SER A N 1
ATOM 549 C CA . SER A 1 72 ? 12.297 9.969 -13.554 1.00 89.19 72 SER A CA 1
ATOM 550 C C . SER A 1 72 ? 11.781 10.303 -12.155 1.00 89.19 72 SER A C 1
ATOM 552 O O . SER A 1 72 ? 11.844 9.514 -11.211 1.00 89.19 72 SER A O 1
ATOM 554 N N . ARG A 1 73 ? 11.133 11.466 -12.056 1.00 91.62 73 ARG A N 1
ATOM 555 C CA . ARG A 1 73 ? 10.425 11.880 -10.842 1.00 91.62 73 ARG A CA 1
ATOM 556 C C . ARG A 1 73 ? 9.323 10.894 -10.434 1.00 91.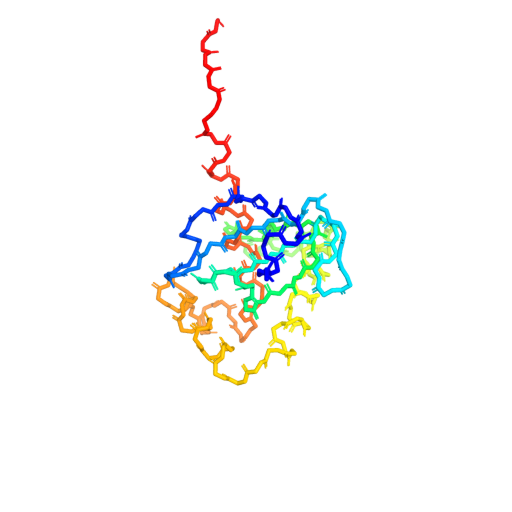62 73 ARG A C 1
ATOM 558 O O . ARG A 1 73 ? 9.087 10.714 -9.245 1.00 91.62 73 ARG A O 1
ATOM 565 N N . ASP A 1 74 ? 8.649 10.273 -11.398 1.00 91.12 74 ASP A N 1
ATOM 566 C CA . ASP A 1 74 ? 7.569 9.324 -11.112 1.00 91.12 74 ASP A CA 1
ATOM 567 C C . ASP A 1 74 ? 8.114 8.058 -10.437 1.00 91.12 74 ASP A C 1
ATOM 569 O O . ASP A 1 74 ? 7.488 7.523 -9.521 1.00 91.12 74 ASP A O 1
ATOM 573 N N . PHE A 1 75 ? 9.310 7.612 -10.838 1.00 93.31 75 PHE A N 1
ATOM 574 C CA . PHE A 1 75 ? 9.993 6.492 -10.193 1.00 93.31 75 PHE A CA 1
ATOM 575 C C . PHE A 1 75 ? 10.457 6.844 -8.777 1.00 93.31 75 PHE A C 1
ATOM 577 O O . PHE A 1 75 ? 10.262 6.044 -7.860 1.00 93.31 75 PHE A O 1
ATOM 584 N N . ASP A 1 76 ? 10.976 8.056 -8.567 1.00 94.38 76 ASP A N 1
ATOM 585 C CA . ASP A 1 76 ? 11.320 8.552 -7.230 1.00 94.38 76 ASP A CA 1
ATOM 586 C C . ASP A 1 76 ? 10.095 8.592 -6.303 1.00 94.38 76 ASP A C 1
ATOM 588 O O . ASP A 1 76 ? 10.150 8.117 -5.165 1.00 94.38 76 ASP A O 1
ATOM 592 N N . GLU A 1 77 ? 8.967 9.133 -6.776 1.00 95.12 77 GLU A N 1
ATOM 593 C CA . GLU A 1 77 ? 7.726 9.203 -5.996 1.00 95.12 77 GLU A CA 1
ATOM 594 C C . GLU A 1 77 ? 7.191 7.800 -5.664 1.00 95.12 77 GLU A C 1
ATOM 596 O O . GLU A 1 77 ? 6.823 7.539 -4.512 1.00 95.12 77 GLU A O 1
ATOM 601 N N . PHE A 1 78 ? 7.238 6.873 -6.627 1.00 95.69 78 PHE A N 1
ATOM 602 C CA . PHE A 1 78 ? 6.910 5.466 -6.406 1.00 95.69 78 PHE A CA 1
ATOM 603 C C . PHE A 1 78 ? 7.812 4.822 -5.343 1.00 95.69 78 PHE A C 1
ATOM 605 O O . PHE A 1 78 ? 7.298 4.233 -4.390 1.00 95.69 78 PHE A O 1
ATOM 612 N N . CYS A 1 79 ? 9.135 4.976 -5.446 1.00 95.38 79 CYS A N 1
ATOM 613 C CA . CYS A 1 79 ? 10.092 4.423 -4.484 1.00 95.38 79 CYS A CA 1
ATOM 614 C C . CYS A 1 79 ? 9.880 4.986 -3.074 1.00 95.38 79 CYS A C 1
ATOM 616 O O . CYS A 1 79 ? 9.897 4.241 -2.092 1.00 95.38 79 CYS A O 1
ATOM 618 N N . VAL A 1 80 ? 9.627 6.293 -2.951 1.00 96.00 80 VAL A N 1
ATOM 619 C CA . VAL A 1 80 ? 9.332 6.929 -1.660 1.00 96.00 80 VAL A CA 1
ATOM 620 C C . VAL A 1 80 ? 8.051 6.359 -1.053 1.00 96.00 80 VAL A C 1
ATOM 622 O O . VAL A 1 80 ? 8.036 6.016 0.133 1.00 96.00 80 VAL A O 1
ATOM 625 N N . ALA A 1 81 ? 6.983 6.227 -1.840 1.00 95.56 81 ALA A N 1
ATOM 626 C CA . ALA A 1 81 ? 5.726 5.661 -1.365 1.00 95.56 81 ALA A CA 1
ATOM 627 C C . ALA A 1 81 ? 5.882 4.181 -0.973 1.00 95.56 81 ALA A C 1
ATOM 629 O O . ALA A 1 81 ? 5.435 3.774 0.104 1.00 95.56 81 ALA A O 1
ATOM 630 N N . ALA A 1 82 ? 6.562 3.380 -1.800 1.00 96.06 82 ALA A N 1
ATOM 631 C CA . ALA A 1 82 ? 6.859 1.978 -1.519 1.00 96.06 82 ALA A CA 1
ATOM 632 C C . ALA A 1 82 ? 7.724 1.824 -0.257 1.00 96.06 82 ALA A C 1
ATOM 634 O O . ALA A 1 82 ? 7.456 0.950 0.567 1.00 96.06 82 ALA A O 1
ATOM 635 N N . GLY A 1 83 ? 8.690 2.719 -0.036 1.00 96.38 83 GLY A N 1
ATOM 636 C CA . GLY A 1 83 ? 9.502 2.766 1.181 1.00 96.38 83 GLY A CA 1
ATOM 637 C C . GLY A 1 83 ? 8.684 3.064 2.444 1.00 96.38 83 GLY A C 1
ATOM 638 O O . GLY A 1 83 ? 8.876 2.418 3.476 1.00 96.38 83 GLY A O 1
ATOM 639 N N . ARG A 1 84 ? 7.711 3.983 2.374 1.00 95.75 84 ARG A N 1
ATOM 640 C CA . ARG A 1 84 ? 6.778 4.241 3.492 1.00 95.75 84 ARG A CA 1
ATOM 641 C C . ARG A 1 84 ? 5.882 3.034 3.768 1.00 95.75 84 ARG A C 1
ATOM 643 O O . ARG A 1 84 ? 5.687 2.663 4.925 1.00 95.75 84 ARG A O 1
ATOM 650 N N . LEU A 1 85 ? 5.390 2.377 2.717 1.00 96.69 85 LEU A N 1
ATOM 651 C CA . LEU A 1 85 ? 4.637 1.130 2.847 1.00 96.69 85 LEU A CA 1
ATOM 652 C C . LEU A 1 85 ? 5.498 0.017 3.463 1.00 96.69 85 LEU A C 1
ATOM 654 O O . LEU A 1 85 ? 5.030 -0.702 4.342 1.00 96.69 85 LEU A O 1
ATOM 658 N N . HIS A 1 86 ? 6.768 -0.094 3.071 1.00 95.88 86 HIS A N 1
ATOM 659 C CA . HIS A 1 86 ? 7.718 -1.033 3.664 1.00 95.88 86 HIS A CA 1
ATOM 660 C C . HIS A 1 86 ? 7.913 -0.780 5.165 1.00 95.88 86 HIS A C 1
ATOM 662 O O . HIS A 1 86 ? 7.922 -1.722 5.962 1.00 95.88 86 HIS A O 1
ATOM 668 N N . GLN A 1 87 ? 8.017 0.486 5.575 1.00 95.44 87 GLN A N 1
ATOM 669 C CA . GLN A 1 87 ? 8.106 0.849 6.987 1.00 95.44 87 GLN A CA 1
ATOM 670 C C . GLN A 1 87 ? 6.852 0.425 7.765 1.00 95.44 87 GLN A C 1
ATOM 672 O O . GLN A 1 87 ? 6.969 -0.132 8.856 1.00 95.44 87 GLN A O 1
ATOM 677 N N . ALA A 1 88 ? 5.664 0.638 7.194 1.00 95.62 88 ALA A N 1
ATOM 678 C CA . ALA A 1 88 ? 4.404 0.210 7.795 1.00 95.62 88 ALA A CA 1
ATOM 679 C C . ALA A 1 88 ? 4.282 -1.326 7.864 1.00 95.62 88 ALA A C 1
ATOM 681 O O . ALA A 1 88 ? 3.847 -1.872 8.872 1.00 95.62 88 ALA A O 1
ATOM 682 N N . LEU A 1 89 ? 4.733 -2.046 6.833 1.00 94.88 89 LEU A N 1
ATOM 683 C CA . LEU A 1 89 ? 4.806 -3.511 6.847 1.00 94.88 89 LEU A CA 1
ATOM 684 C C . LEU A 1 89 ? 5.750 -4.020 7.943 1.00 94.88 89 LEU A C 1
ATOM 686 O O . LEU A 1 89 ? 5.448 -4.998 8.622 1.00 94.88 89 LEU A O 1
ATOM 690 N N . SER A 1 90 ? 6.876 -3.336 8.142 1.00 93.06 90 SER A N 1
ATOM 691 C CA . SER A 1 90 ? 7.884 -3.701 9.142 1.00 93.06 90 SER A CA 1
ATOM 692 C C . SER A 1 90 ? 7.415 -3.486 10.583 1.00 93.06 90 SER A C 1
ATOM 694 O O . SER A 1 90 ? 7.954 -4.109 11.496 1.00 93.06 90 SER A O 1
ATOM 696 N N . SER A 1 91 ? 6.419 -2.623 10.805 1.00 92.62 91 SER A N 1
ATOM 697 C CA . SER A 1 91 ? 5.804 -2.423 12.122 1.00 92.62 91 SER A CA 1
ATOM 698 C C . SER A 1 91 ? 4.647 -3.388 12.405 1.00 92.62 91 SER A C 1
ATOM 700 O O . SER A 1 91 ? 4.153 -3.432 13.535 1.00 92.62 91 SER A O 1
ATOM 702 N N . MET A 1 92 ? 4.230 -4.199 11.425 1.00 93.31 92 MET A N 1
ATOM 703 C CA . MET A 1 92 ? 3.197 -5.210 11.632 1.00 93.31 92 MET A CA 1
ATOM 704 C C . MET A 1 92 ? 3.676 -6.319 12.571 1.00 93.31 92 MET A C 1
ATOM 706 O O . MET A 1 92 ? 4.828 -6.755 12.555 1.00 93.31 92 MET A O 1
ATOM 710 N N . GLY A 1 93 ? 2.741 -6.866 13.350 1.00 92.38 93 GLY A N 1
ATOM 711 C CA . GLY A 1 93 ? 2.988 -8.102 14.085 1.00 92.38 93 GLY A CA 1
ATOM 712 C C . GLY A 1 93 ? 3.327 -9.260 13.138 1.00 92.38 93 GLY A C 1
ATOM 713 O O . GLY A 1 93 ? 2.794 -9.346 12.031 1.00 92.38 93 GLY A O 1
ATOM 714 N N . ALA A 1 94 ? 4.159 -10.198 13.599 1.00 91.69 94 ALA A N 1
ATOM 715 C CA . ALA A 1 94 ? 4.652 -11.307 12.776 1.00 91.69 94 ALA A CA 1
ATOM 716 C C . ALA A 1 94 ? 3.531 -12.123 12.104 1.00 91.69 94 ALA A C 1
ATOM 718 O O . ALA A 1 94 ? 3.648 -12.492 10.938 1.00 91.69 94 ALA A O 1
ATOM 719 N N . MET A 1 95 ? 2.427 -12.382 12.817 1.00 93.69 95 MET A N 1
ATOM 720 C CA . MET A 1 95 ? 1.307 -13.153 12.268 1.00 93.69 95 MET A CA 1
ATOM 721 C C . MET A 1 95 ? 0.498 -12.386 11.208 1.00 93.69 95 MET A C 1
ATOM 723 O O . MET A 1 95 ? 0.354 -12.925 10.109 1.00 93.69 95 MET A O 1
ATOM 727 N N . PRO A 1 96 ? 0.001 -11.158 11.466 1.00 93.31 96 PRO A N 1
ATOM 728 C CA . PRO A 1 96 ? -0.604 -10.331 10.420 1.00 93.31 96 PRO A CA 1
ATOM 729 C C . PRO A 1 96 ? 0.315 -10.111 9.213 1.00 93.31 96 PRO A C 1
ATOM 731 O O . PRO A 1 96 ? -0.140 -10.233 8.078 1.00 93.31 96 PRO A O 1
ATOM 734 N N . GLY A 1 97 ? 1.610 -9.865 9.443 1.00 94.75 97 GLY A N 1
ATOM 735 C CA . GLY A 1 97 ? 2.597 -9.698 8.374 1.00 94.75 97 GLY A CA 1
ATOM 736 C C . GLY A 1 97 ? 2.741 -10.954 7.512 1.00 94.75 97 GLY A C 1
ATOM 737 O O . GLY A 1 97 ? 2.641 -10.881 6.290 1.00 94.75 97 GLY A O 1
ATOM 738 N N . TYR A 1 98 ? 2.879 -12.130 8.135 1.00 94.31 98 TYR A N 1
ATOM 739 C CA . TYR A 1 98 ? 2.919 -13.407 7.415 1.00 94.31 98 TYR A CA 1
ATOM 740 C C . TYR A 1 98 ? 1.651 -13.644 6.581 1.00 94.31 98 TYR A C 1
ATOM 742 O O . TYR A 1 98 ? 1.736 -14.042 5.421 1.00 94.31 98 TYR A O 1
ATOM 750 N N . GLN A 1 99 ? 0.474 -13.379 7.154 1.00 95.75 99 GLN A N 1
ATOM 751 C CA . GLN A 1 99 ? -0.807 -13.562 6.468 1.00 95.75 99 GLN A CA 1
ATOM 752 C C . GLN A 1 99 ? -0.958 -12.627 5.265 1.00 95.75 99 GLN A C 1
ATOM 754 O O . GLN A 1 99 ? -1.462 -13.057 4.228 1.00 95.75 99 GLN A O 1
ATOM 759 N N . LEU A 1 100 ? -0.489 -11.384 5.384 1.00 96.69 100 LEU A N 1
ATOM 760 C CA . LEU A 1 100 ? -0.495 -10.430 4.284 1.00 96.69 100 LEU A CA 1
ATOM 761 C C . LEU A 1 100 ? 0.456 -10.861 3.160 1.00 96.69 100 LEU A C 1
ATOM 763 O O . LEU A 1 100 ? 0.045 -10.902 2.004 1.00 96.69 100 LEU A O 1
ATOM 767 N N . VAL A 1 101 ? 1.692 -11.259 3.484 1.00 95.88 101 VAL A N 1
ATOM 768 C CA . VAL A 1 101 ? 2.657 -11.754 2.483 1.00 95.88 101 VAL A CA 1
ATOM 769 C C . VAL A 1 101 ? 2.126 -12.995 1.761 1.00 95.88 101 VAL A C 1
ATOM 771 O O . VAL A 1 101 ? 2.253 -13.108 0.543 1.00 95.88 101 VAL A O 1
ATOM 774 N N . GLU A 1 102 ? 1.492 -13.917 2.485 1.00 96.69 102 GLU A N 1
ATOM 775 C CA . GLU A 1 102 ? 0.849 -15.090 1.889 1.00 96.69 102 GLU A CA 1
ATOM 776 C C . GLU A 1 102 ? -0.327 -14.700 0.976 1.00 96.69 102 GLU A C 1
ATOM 778 O O . GLU A 1 102 ? -0.494 -15.280 -0.099 1.00 96.69 102 GLU A O 1
ATOM 783 N N . ALA A 1 103 ? -1.118 -13.687 1.346 1.00 97.38 103 ALA A N 1
ATOM 784 C CA . ALA A 1 103 ? -2.170 -13.156 0.482 1.00 97.38 103 ALA A CA 1
ATOM 785 C C . ALA A 1 103 ? -1.591 -12.534 -0.804 1.00 97.38 103 ALA A C 1
ATOM 787 O O . ALA A 1 103 ? -2.107 -12.809 -1.888 1.00 97.38 103 ALA A O 1
ATOM 788 N N . CYS A 1 104 ? -0.480 -11.790 -0.715 1.00 97.56 104 CYS A N 1
ATOM 789 C CA . CYS A 1 104 ? 0.252 -11.286 -1.883 1.00 97.56 104 CYS A CA 1
ATOM 790 C C . CYS A 1 104 ? 0.735 -12.432 -2.784 1.00 97.56 104 CYS A C 1
ATOM 792 O O . CYS A 1 104 ? 0.529 -12.397 -3.996 1.00 97.56 104 CYS A O 1
ATOM 794 N N . ARG A 1 105 ? 1.325 -13.489 -2.206 1.00 97.19 105 ARG A N 1
ATOM 795 C CA . ARG A 1 105 ? 1.796 -14.665 -2.961 1.00 97.19 105 ARG A CA 1
ATOM 796 C C . ARG A 1 105 ? 0.677 -15.351 -3.730 1.00 97.19 105 ARG A C 1
ATOM 798 O O . ARG A 1 105 ? 0.837 -15.668 -4.905 1.00 97.19 105 ARG A O 1
ATOM 805 N N . ARG A 1 106 ? -0.482 -15.531 -3.095 1.00 97.12 106 ARG A N 1
ATOM 806 C CA . ARG A 1 106 ? -1.676 -16.099 -3.743 1.00 97.12 106 ARG A CA 1
ATOM 807 C C . ARG A 1 106 ? -2.213 -15.230 -4.875 1.00 97.12 106 ARG A C 1
ATOM 809 O O . ARG A 1 106 ? -2.840 -15.761 -5.785 1.00 97.12 106 ARG A O 1
ATOM 816 N N . GLN A 1 107 ? -1.957 -13.927 -4.821 1.00 96.12 107 GLN A N 1
ATOM 817 C CA . GLN A 1 107 ? -2.337 -12.971 -5.856 1.00 96.12 107 GLN A CA 1
ATOM 818 C C . GLN A 1 107 ? -1.279 -12.829 -6.965 1.00 96.12 107 GLN A C 1
ATOM 820 O O . GLN A 1 107 ? -1.523 -12.158 -7.964 1.00 96.12 107 GLN A O 1
ATOM 825 N N . GLY A 1 108 ? -0.133 -13.502 -6.833 1.00 95.88 108 GLY A N 1
ATOM 826 C CA . GLY A 1 108 ? 0.877 -13.600 -7.882 1.00 95.88 108 GLY A CA 1
ATOM 827 C C . GLY A 1 108 ? 2.245 -13.036 -7.523 1.00 95.88 108 GLY A C 1
ATOM 828 O O . GLY A 1 108 ? 3.141 -13.171 -8.355 1.00 95.88 108 GLY A O 1
ATOM 829 N N . TYR A 1 109 ? 2.439 -12.464 -6.327 1.00 96.88 109 TYR A N 1
ATOM 830 C CA . TYR A 1 109 ? 3.765 -12.043 -5.865 1.00 96.88 109 TYR A CA 1
ATOM 831 C C . TYR A 1 109 ? 4.731 -13.233 -5.827 1.00 96.88 109 TYR A C 1
ATOM 833 O O . TYR A 1 109 ? 4.474 -14.252 -5.176 1.00 96.88 109 TYR A O 1
ATOM 841 N N . ASN A 1 110 ? 5.864 -13.090 -6.504 1.00 94.81 110 ASN A N 1
ATOM 842 C CA . ASN A 1 110 ? 6.940 -14.061 -6.541 1.00 94.81 110 ASN A CA 1
ATOM 843 C C . ASN A 1 110 ? 8.264 -13.365 -6.223 1.00 94.81 110 ASN A C 1
ATOM 845 O O . ASN A 1 110 ? 8.698 -12.487 -6.953 1.00 94.81 110 ASN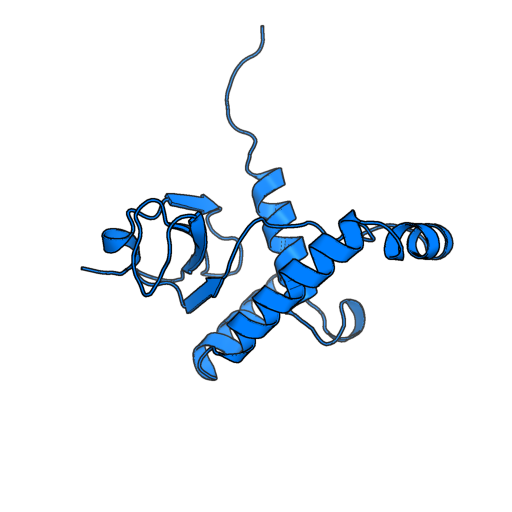 A O 1
ATOM 849 N N . MET A 1 111 ? 8.933 -13.812 -5.164 1.00 92.06 111 MET A N 1
ATOM 850 C CA . MET A 1 111 ? 10.171 -13.203 -4.675 1.00 92.06 111 MET A CA 1
ATOM 851 C C . MET A 1 111 ? 11.336 -13.263 -5.676 1.00 92.06 111 MET A C 1
ATOM 853 O O . MET A 1 111 ? 12.157 -12.353 -5.700 1.00 92.06 111 MET A O 1
ATOM 857 N N . ASP A 1 112 ? 11.413 -14.313 -6.497 1.00 91.06 112 ASP A N 1
ATOM 858 C CA . ASP A 1 112 ? 12.500 -14.492 -7.467 1.00 91.06 112 ASP A CA 1
ATOM 859 C C . ASP A 1 112 ? 12.324 -13.584 -8.694 1.00 91.06 112 ASP A C 1
ATOM 861 O O . ASP A 1 112 ? 13.300 -13.236 -9.351 1.00 91.06 112 ASP A O 1
ATOM 865 N N . ARG A 1 113 ? 11.077 -13.201 -9.003 1.00 89.75 113 ARG A N 1
ATOM 866 C CA . ARG A 1 113 ? 10.732 -12.333 -10.139 1.00 89.75 113 ARG A CA 1
ATOM 867 C C . ARG A 1 113 ? 10.574 -10.868 -9.733 1.00 89.75 113 ARG A C 1
ATOM 869 O O . ARG A 1 113 ? 11.064 -9.991 -10.426 1.00 89.75 113 ARG A O 1
ATOM 876 N N . ASP A 1 114 ? 9.871 -10.624 -8.634 1.00 88.19 114 ASP A N 1
ATOM 877 C CA . ASP A 1 114 ? 9.432 -9.296 -8.189 1.00 88.19 114 ASP A CA 1
ATOM 878 C C . ASP A 1 114 ? 10.365 -8.711 -7.110 1.00 88.19 114 ASP A C 1
ATOM 880 O O . ASP A 1 114 ? 10.114 -7.635 -6.572 1.00 88.19 114 ASP A O 1
ATOM 884 N N . GLY A 1 115 ? 11.424 -9.442 -6.751 1.00 85.62 115 GLY A N 1
ATOM 885 C CA . GLY A 1 115 ? 12.376 -9.062 -5.716 1.00 85.62 115 GLY A CA 1
ATOM 886 C C . GLY A 1 115 ? 11.914 -9.373 -4.290 1.00 85.62 115 GLY A C 1
ATOM 887 O O . GLY A 1 115 ? 10.794 -9.816 -4.015 1.00 85.62 115 GLY A O 1
ATOM 888 N N . HIS A 1 116 ? 12.817 -9.136 -3.337 1.00 84.31 116 HIS A N 1
ATOM 889 C CA . HIS A 1 116 ? 12.599 -9.448 -1.921 1.00 84.31 116 HIS A CA 1
ATOM 890 C C . HIS A 1 116 ? 11.629 -8.493 -1.214 1.00 84.31 116 HIS A C 1
ATOM 892 O O . HIS A 1 116 ? 11.099 -8.827 -0.152 1.00 84.31 116 HIS A O 1
ATOM 898 N N . GLU A 1 117 ? 11.377 -7.320 -1.788 1.00 89.56 117 GLU A N 1
ATOM 899 C CA . GLU A 1 117 ? 10.591 -6.275 -1.148 1.00 89.56 117 GLU A CA 1
ATOM 900 C C . GLU A 1 117 ? 9.136 -6.293 -1.619 1.00 89.56 117 GLU A C 1
ATOM 902 O O . GLU A 1 117 ? 8.736 -5.575 -2.533 1.00 89.56 117 GLU A O 1
ATOM 907 N N . VAL A 1 118 ? 8.304 -7.074 -0.921 1.00 95.44 118 VAL A N 1
ATOM 908 C CA . VAL A 1 118 ? 6.853 -7.172 -1.183 1.00 95.44 118 VAL A CA 1
ATOM 909 C C . VAL A 1 118 ? 6.138 -5.812 -1.211 1.00 95.44 118 VAL A C 1
ATOM 911 O O . VAL A 1 118 ? 5.083 -5.695 -1.824 1.00 95.44 118 VAL A O 1
ATOM 914 N N . ALA A 1 119 ? 6.697 -4.782 -0.567 1.00 96.75 119 ALA A N 1
ATOM 915 C CA . ALA A 1 119 ? 6.138 -3.433 -0.535 1.00 96.75 119 ALA A CA 1
ATOM 916 C C . ALA A 1 119 ? 6.030 -2.801 -1.932 1.00 96.75 119 ALA A C 1
ATOM 918 O O . ALA A 1 119 ? 5.007 -2.197 -2.238 1.00 96.75 119 ALA A O 1
ATOM 919 N N . TYR A 1 120 ? 7.042 -2.981 -2.785 1.00 95.94 120 TYR A N 1
ATOM 920 C CA . TYR A 1 120 ? 7.062 -2.428 -4.144 1.00 95.94 120 TYR A CA 1
ATOM 921 C C . TYR A 1 120 ? 5.984 -3.086 -5.002 1.00 95.94 120 TYR A C 1
ATOM 923 O O . TYR A 1 120 ? 5.143 -2.408 -5.595 1.00 95.94 120 TYR A O 1
ATOM 931 N N . TRP A 1 121 ? 5.939 -4.420 -4.965 1.00 97.19 121 TRP A N 1
ATOM 932 C CA . TRP A 1 121 ? 4.903 -5.195 -5.638 1.00 97.19 121 TRP A CA 1
ATOM 933 C C . TRP A 1 121 ? 3.502 -4.817 -5.144 1.00 97.19 121 TRP A C 1
ATOM 935 O O . TRP A 1 121 ? 2.596 -4.594 -5.944 1.00 97.19 121 TRP A O 1
ATOM 945 N N . LEU A 1 122 ? 3.321 -4.702 -3.824 1.00 97.62 122 LEU A N 1
ATOM 946 C CA . LEU A 1 122 ? 2.033 -4.372 -3.223 1.00 97.62 122 LEU A CA 1
ATOM 947 C C . LEU A 1 122 ? 1.580 -2.958 -3.600 1.00 97.62 122 LEU A C 1
ATOM 949 O O . LEU A 1 122 ? 0.412 -2.778 -3.927 1.00 97.62 122 LEU A O 1
ATOM 953 N N . MET A 1 123 ? 2.482 -1.973 -3.597 1.00 97.50 123 MET A N 1
ATOM 954 C CA . MET A 1 123 ? 2.185 -0.599 -4.012 1.00 97.50 123 MET A CA 1
ATOM 955 C C . MET A 1 123 ? 1.663 -0.562 -5.455 1.00 97.50 123 MET A C 1
ATOM 957 O O . MET A 1 123 ? 0.557 -0.073 -5.697 1.00 97.50 123 MET A O 1
ATOM 961 N N . HIS A 1 124 ? 2.399 -1.179 -6.386 1.00 96.69 124 HIS A N 1
ATOM 962 C CA . HIS A 1 124 ? 1.992 -1.273 -7.788 1.00 96.69 124 HIS A CA 1
ATOM 963 C C . HIS A 1 124 ? 0.659 -2.024 -7.958 1.00 96.69 124 HIS A C 1
ATOM 965 O O . HIS A 1 124 ? -0.246 -1.556 -8.652 1.00 96.69 124 HIS A O 1
ATOM 971 N N . HIS A 1 125 ? 0.500 -3.165 -7.279 1.00 96.69 125 HIS A N 1
ATOM 972 C CA . HIS A 1 125 ? -0.720 -3.974 -7.326 1.00 96.69 125 HIS A CA 1
ATOM 973 C C . HIS A 1 125 ? -1.949 -3.204 -6.828 1.00 96.69 125 HIS A C 1
ATOM 975 O O . HIS A 1 125 ? -3.006 -3.230 -7.467 1.00 96.69 125 HIS A O 1
ATOM 981 N N . LEU A 1 126 ? -1.826 -2.495 -5.703 1.00 97.00 126 LEU A N 1
ATOM 982 C CA . LEU A 1 126 ? -2.910 -1.684 -5.153 1.00 97.00 126 LEU A CA 1
ATOM 983 C C . LEU A 1 126 ? -3.254 -0.517 -6.080 1.00 97.00 126 LEU A C 1
ATOM 985 O O . LEU A 1 126 ? -4.436 -0.318 -6.356 1.00 97.00 126 LEU A O 1
ATOM 989 N N . ALA A 1 127 ? -2.253 0.203 -6.597 1.00 96.12 127 ALA A N 1
ATOM 990 C CA . ALA A 1 127 ? -2.468 1.304 -7.533 1.00 96.12 127 ALA A CA 1
ATOM 991 C C . ALA A 1 127 ? -3.259 0.843 -8.766 1.00 96.12 127 ALA A C 1
ATOM 993 O O . ALA A 1 127 ? -4.317 1.395 -9.063 1.00 96.12 127 ALA A O 1
ATOM 994 N N . ASN A 1 128 ? -2.832 -0.244 -9.413 1.00 94.25 128 ASN A N 1
ATOM 995 C CA . ASN A 1 128 ? -3.538 -0.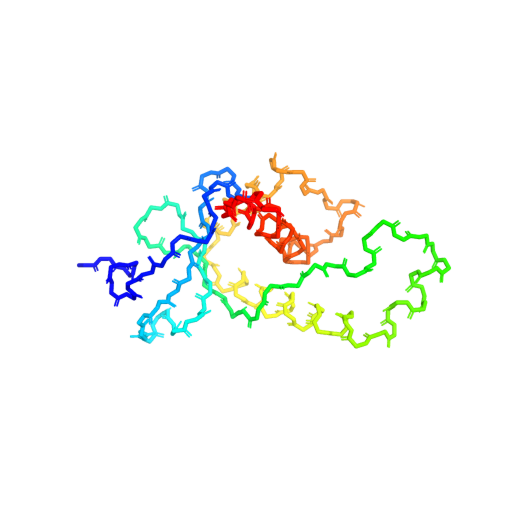797 -10.570 1.00 94.25 128 ASN A CA 1
ATOM 996 C C . ASN A 1 128 ? -4.941 -1.295 -10.220 1.00 94.25 128 ASN A C 1
ATOM 998 O O . ASN A 1 128 ? -5.884 -1.088 -10.984 1.00 94.25 128 ASN A O 1
ATOM 1002 N N . THR A 1 129 ? -5.117 -1.922 -9.055 1.00 92.62 129 THR A N 1
ATOM 1003 C CA . THR A 1 129 ? -6.436 -2.410 -8.631 1.00 92.62 129 THR A CA 1
ATOM 1004 C C . THR A 1 129 ? -7.434 -1.267 -8.450 1.00 92.62 129 THR A C 1
ATOM 1006 O O . THR A 1 129 ? -8.609 -1.435 -8.781 1.00 92.62 129 THR A O 1
ATOM 1009 N N . VAL A 1 130 ? -6.990 -0.113 -7.945 1.00 89.44 130 VAL A N 1
ATOM 1010 C CA . VAL A 1 130 ? -7.838 1.078 -7.807 1.00 89.44 130 VAL A CA 1
ATOM 1011 C C . VAL A 1 130 ? -8.130 1.692 -9.176 1.00 89.44 130 VAL A C 1
ATOM 1013 O O . VAL A 1 130 ? -9.302 1.857 -9.510 1.00 89.44 130 VAL A O 1
ATOM 1016 N N . THR A 1 131 ? -7.113 1.912 -10.015 1.00 79.31 131 THR A N 1
ATOM 1017 C CA . THR A 1 131 ? -7.280 2.489 -11.363 1.00 79.31 131 THR A CA 1
ATOM 1018 C C . THR A 1 131 ? -8.218 1.658 -12.244 1.00 79.31 131 THR A C 1
ATOM 1020 O O . THR A 1 131 ? -9.058 2.202 -12.957 1.00 79.31 131 THR A O 1
ATOM 1023 N N . HIS A 1 132 ? -8.149 0.326 -12.167 1.00 60.00 132 HIS A N 1
ATOM 1024 C CA . HIS A 1 132 ? -9.047 -0.555 -12.919 1.00 60.00 132 HIS A CA 1
ATOM 1025 C C . HIS A 1 132 ? -10.484 -0.592 -12.374 1.00 60.00 132 HIS A C 1
ATOM 1027 O O . HIS A 1 132 ? -11.404 -0.936 -13.118 1.00 60.00 132 HIS A O 1
ATOM 1033 N N . LYS A 1 133 ? -10.698 -0.255 -11.095 1.00 55.03 133 LYS A N 1
ATOM 1034 C CA . LYS A 1 133 ? -12.024 -0.255 -10.453 1.00 55.03 133 LYS A CA 1
ATOM 1035 C C . LYS A 1 133 ? -12.716 1.113 -10.469 1.00 55.03 133 LYS A C 1
ATOM 1037 O O . LYS A 1 133 ? -13.915 1.163 -10.206 1.00 55.03 133 LYS A O 1
ATOM 1042 N N . GLU A 1 134 ? -12.033 2.191 -10.858 1.00 43.72 134 GLU A N 1
ATOM 1043 C CA . GLU A 1 134 ? -12.642 3.516 -11.077 1.00 43.72 134 GLU A CA 1
ATOM 1044 C C . GLU A 1 134 ? -13.500 3.633 -12.358 1.00 43.72 134 GLU A C 1
ATOM 1046 O O . GLU A 1 134 ? -14.003 4.709 -12.673 1.00 43.72 134 GLU A O 1
ATOM 1051 N N . VAL A 1 135 ? -13.792 2.527 -13.054 1.00 43.31 135 VAL A N 1
ATOM 1052 C CA . VAL A 1 135 ? -14.926 2.468 -13.993 1.00 43.31 135 VAL A CA 1
ATOM 1053 C C . VAL A 1 135 ? -16.080 1.731 -13.311 1.00 43.31 135 VAL A C 1
ATOM 1055 O O . VAL A 1 135 ? -16.201 0.510 -13.427 1.00 43.31 135 VAL A O 1
ATOM 1058 N N . PRO A 1 136 ? -16.940 2.454 -12.567 1.00 42.09 136 PRO A N 1
ATOM 1059 C CA . PRO A 1 136 ? -18.264 2.702 -13.130 1.00 42.09 136 PRO A CA 1
ATOM 1060 C C . PRO A 1 136 ? -18.897 4.021 -12.648 1.00 42.09 136 PRO A C 1
ATOM 1062 O O . PRO A 1 136 ? -19.572 4.047 -11.621 1.00 42.09 136 PRO A O 1
ATOM 1065 N N . HIS A 1 137 ? -18.824 5.080 -13.460 1.00 35.78 137 HIS A N 1
ATOM 1066 C CA . HIS A 1 137 ? -19.846 6.135 -13.505 1.00 35.78 137 HIS A CA 1
ATOM 1067 C C . HIS A 1 137 ? -20.152 6.513 -14.962 1.00 35.78 137 HIS A C 1
ATOM 1069 O O . HIS A 1 137 ? -19.535 7.390 -15.544 1.00 35.78 137 HIS A O 1
ATOM 1075 N N . GLY A 1 138 ? -21.119 5.788 -15.530 1.00 35.53 138 GLY A N 1
ATOM 1076 C CA . GLY A 1 138 ? -22.269 6.373 -16.219 1.00 35.53 138 GLY A CA 1
ATOM 1077 C C . GLY A 1 138 ? -22.057 7.253 -17.457 1.00 35.53 138 GLY A C 1
ATOM 1078 O O . GLY A 1 138 ? -21.661 8.403 -17.354 1.00 35.53 138 GLY A O 1
ATOM 1079 N N . LEU A 1 139 ? -22.620 6.738 -18.556 1.00 35.81 139 LEU A N 1
ATOM 1080 C CA . LEU A 1 139 ? -23.371 7.460 -19.593 1.00 35.81 139 LEU A CA 1
ATOM 1081 C C . LEU A 1 139 ? -22.579 8.117 -20.731 1.00 35.81 139 LEU A C 1
ATOM 1083 O O . LEU A 1 139 ? -22.025 9.206 -20.628 1.00 35.81 139 LEU A O 1
ATOM 1087 N N . GLN A 1 140 ? -22.691 7.434 -21.875 1.00 39.12 140 GLN A N 1
ATOM 1088 C CA . GLN A 1 140 ? -23.011 8.029 -23.171 1.00 39.12 140 GLN A CA 1
ATOM 1089 C C . GLN A 1 140 ? -23.686 9.403 -23.041 1.00 39.12 140 GLN A C 1
ATOM 1091 O O . GLN A 1 140 ? -24.737 9.519 -22.409 1.00 39.12 140 GLN A O 1
ATOM 1096 N N . ASN A 1 141 ? -23.117 10.385 -23.731 1.00 37.94 141 ASN A N 1
ATOM 1097 C CA . ASN A 1 141 ? -23.863 11.304 -24.583 1.00 37.94 141 ASN A CA 1
ATOM 1098 C C . ASN A 1 141 ? -23.088 11.462 -25.888 1.00 37.94 141 ASN A C 1
ATOM 1100 O O . ASN A 1 141 ? -21.866 11.716 -25.801 1.00 37.94 141 ASN A O 1
#